Protein AF-A0A5E6N361-F1 (afdb_monomer_lite)

Radius of gyration: 13.25 Å; chains: 1; bounding box: 31×31×33 Å

Structure (mmCIF, N/CA/C/O backbone):
data_AF-A0A5E6N361-F1
#
_entry.id   AF-A0A5E6N361-F1
#
loop_
_atom_site.group_PDB
_atom_site.id
_atom_site.type_symbol
_atom_site.label_atom_id
_atom_site.label_alt_id
_atom_site.label_comp_id
_atom_site.label_asym_id
_atom_site.label_entity_id
_atom_site.label_seq_id
_atom_site.pdbx_PDB_ins_code
_atom_site.Cartn_x
_atom_site.Cartn_y
_atom_site.Cartn_z
_atom_site.occupancy
_atom_site.B_iso_or_equiv
_atom_site.auth_seq_id
_atom_site.auth_comp_id
_atom_site.auth_asym_id
_atom_site.auth_atom_id
_atom_site.pdbx_PDB_model_num
ATOM 1 N N . MET A 1 1 ? 1.665 -1.697 3.582 1.00 91.56 1 MET A N 1
ATOM 2 C CA . MET A 1 1 ? 3.143 -1.755 3.638 1.00 91.56 1 MET A CA 1
ATOM 3 C C . MET A 1 1 ? 3.666 -0.724 4.630 1.00 91.56 1 MET A C 1
ATOM 5 O O . MET A 1 1 ? 2.922 0.195 4.956 1.00 91.56 1 MET A O 1
ATOM 9 N N . ARG A 1 2 ? 4.905 -0.855 5.111 1.00 94.00 2 ARG A N 1
ATOM 10 C CA . ARG A 1 2 ? 5.614 0.182 5.886 1.00 94.00 2 ARG A CA 1
ATOM 11 C C . ARG A 1 2 ? 6.417 1.090 4.948 1.00 94.00 2 ARG A C 1
ATOM 13 O O . ARG A 1 2 ? 6.792 0.661 3.862 1.00 94.00 2 ARG A O 1
ATOM 20 N N . GLN A 1 3 ? 6.767 2.302 5.387 1.00 93.81 3 GLN A N 1
ATOM 21 C CA . GLN A 1 3 ? 7.615 3.219 4.604 1.00 93.81 3 GLN A CA 1
ATOM 22 C C . GLN A 1 3 ? 8.986 2.606 4.261 1.00 93.81 3 GLN A C 1
ATOM 24 O O . GLN A 1 3 ? 9.489 2.778 3.155 1.00 93.81 3 GLN A O 1
ATOM 29 N N . SER A 1 4 ? 9.571 1.835 5.182 1.00 95.19 4 SER A N 1
ATOM 30 C CA . SER A 1 4 ? 10.824 1.104 4.950 1.00 95.19 4 SER A CA 1
ATOM 31 C C . SER A 1 4 ? 10.732 0.103 3.800 1.00 95.19 4 SER A C 1
ATOM 33 O O . SER A 1 4 ? 11.736 -0.160 3.148 1.00 95.19 4 SER A O 1
ATOM 35 N N . ASP A 1 5 ? 9.542 -0.441 3.528 1.00 95.94 5 ASP A N 1
ATOM 36 C CA . ASP A 1 5 ? 9.361 -1.456 2.491 1.00 95.94 5 ASP A CA 1
ATOM 37 C C . ASP A 1 5 ? 9.478 -0.865 1.078 1.00 95.94 5 ASP A C 1
ATOM 39 O O . ASP A 1 5 ? 9.661 -1.621 0.124 1.00 95.94 5 ASP A O 1
ATOM 43 N N . ILE A 1 6 ? 9.378 0.459 0.938 1.00 95.75 6 ILE A N 1
ATOM 44 C CA . ILE A 1 6 ? 9.397 1.170 -0.348 1.00 95.75 6 ILE A CA 1
ATOM 45 C C . ILE A 1 6 ? 10.523 2.198 -0.472 1.00 95.75 6 ILE A C 1
ATOM 47 O O . ILE A 1 6 ? 10.625 2.886 -1.485 1.00 95.75 6 ILE A O 1
ATOM 51 N N . LYS A 1 7 ? 11.376 2.327 0.548 1.00 96.06 7 LYS A N 1
ATOM 52 C CA . LYS A 1 7 ? 12.480 3.287 0.530 1.00 96.06 7 LYS A CA 1
ATOM 53 C C . LYS A 1 7 ? 13.423 2.980 -0.640 1.00 96.06 7 LYS A C 1
ATOM 55 O O . LYS A 1 7 ? 13.956 1.880 -0.725 1.00 96.06 7 LYS A O 1
ATOM 60 N N . GLY A 1 8 ? 13.641 3.972 -1.505 1.00 96.62 8 GLY A N 1
ATOM 61 C CA . GLY A 1 8 ? 14.519 3.855 -2.674 1.00 96.62 8 GLY A CA 1
ATOM 62 C C . GLY A 1 8 ? 13.923 3.084 -3.855 1.00 96.62 8 GLY A C 1
ATOM 63 O O . GLY A 1 8 ? 14.622 2.898 -4.844 1.00 96.62 8 GLY A O 1
ATOM 64 N N . LEU A 1 9 ? 12.661 2.648 -3.772 1.00 97.62 9 LEU A N 1
ATOM 65 C CA . LEU A 1 9 ? 11.973 2.019 -4.896 1.00 97.62 9 LEU A CA 1
ATOM 66 C C . LEU A 1 9 ? 11.340 3.073 -5.803 1.00 97.62 9 LEU A C 1
ATOM 68 O O . LEU A 1 9 ? 10.780 4.065 -5.331 1.00 97.62 9 LEU A O 1
ATOM 72 N N . THR A 1 10 ? 11.381 2.826 -7.108 1.00 97.88 10 THR A N 1
ATOM 73 C CA . THR A 1 10 ? 10.599 3.594 -8.081 1.00 97.88 10 THR A CA 1
ATOM 74 C C . THR A 1 10 ? 9.112 3.237 -7.975 1.00 97.88 10 THR A C 1
ATOM 76 O O . THR A 1 10 ? 8.774 2.153 -7.490 1.00 97.88 10 THR A O 1
ATOM 79 N N . PRO A 1 11 ? 8.195 4.087 -8.477 1.00 97.88 11 PRO A N 1
ATOM 80 C CA . PRO A 1 11 ? 6.776 3.750 -8.532 1.00 97.88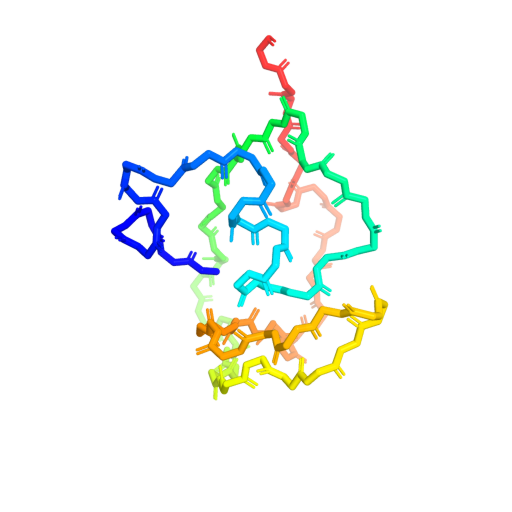 11 PRO A CA 1
ATOM 81 C C . PRO A 1 11 ? 6.495 2.401 -9.198 1.00 97.88 11 PRO A C 1
ATOM 83 O O . PRO A 1 11 ? 5.708 1.627 -8.664 1.00 97.88 11 PRO A O 1
ATOM 86 N N . GLN A 1 12 ? 7.189 2.079 -10.297 1.00 98.25 12 GLN A N 1
ATOM 87 C CA . GLN A 1 12 ? 7.063 0.786 -10.975 1.00 98.25 12 GLN A CA 1
ATOM 88 C C . GLN A 1 12 ? 7.465 -0.379 -10.060 1.00 98.25 12 GLN A C 1
ATOM 90 O O . GLN A 1 12 ? 6.717 -1.337 -9.918 1.00 98.25 12 GLN A O 1
ATOM 95 N N . GLN A 1 13 ? 8.592 -0.264 -9.355 1.00 98.19 13 GLN A N 1
ATOM 96 C CA . GLN A 1 13 ? 9.044 -1.300 -8.422 1.00 98.19 13 GLN A CA 1
ATOM 97 C C . GLN A 1 13 ? 8.103 -1.467 -7.224 1.00 98.19 13 GLN A C 1
ATOM 99 O O . GLN A 1 13 ? 7.944 -2.576 -6.715 1.00 98.19 13 GLN A O 1
ATOM 104 N N . ILE A 1 14 ? 7.472 -0.386 -6.753 1.00 98.12 14 ILE A N 1
ATOM 105 C CA . ILE A 1 14 ? 6.417 -0.466 -5.732 1.00 98.12 14 ILE A CA 1
ATOM 106 C C . ILE A 1 14 ? 5.221 -1.233 -6.299 1.00 98.12 14 ILE A C 1
ATOM 108 O O . ILE A 1 14 ? 4.717 -2.150 -5.653 1.00 98.12 14 ILE A O 1
ATOM 112 N N . ALA A 1 15 ? 4.801 -0.884 -7.512 1.00 98.25 15 ALA A N 1
ATOM 113 C CA . ALA A 1 15 ? 3.745 -1.564 -8.242 1.00 98.25 15 ALA A CA 1
ATOM 114 C C . ALA A 1 15 ? 3.999 -3.079 -8.331 1.00 98.25 15 ALA A C 1
ATOM 116 O O . ALA A 1 15 ? 3.137 -3.859 -7.925 1.00 98.25 15 ALA A O 1
ATOM 117 N N . ASP A 1 16 ? 5.198 -3.480 -8.755 1.00 98.44 16 ASP A N 1
ATOM 118 C CA . ASP A 1 16 ? 5.590 -4.883 -8.921 1.00 98.44 16 ASP A CA 1
ATOM 119 C C . ASP A 1 16 ? 5.665 -5.625 -7.576 1.00 98.44 16 ASP A C 1
ATOM 121 O O . ASP A 1 16 ? 5.106 -6.712 -7.419 1.00 98.44 16 ASP A O 1
ATOM 125 N N . LYS A 1 17 ? 6.299 -5.011 -6.566 1.00 98.12 17 LYS A N 1
ATOM 126 C CA . LYS A 1 17 ? 6.487 -5.593 -5.223 1.00 98.12 17 LYS A CA 1
ATOM 127 C C . LYS A 1 17 ? 5.173 -5.810 -4.475 1.00 98.12 17 LYS A C 1
ATOM 129 O O . LYS A 1 17 ? 5.081 -6.704 -3.631 1.00 98.12 17 LYS A O 1
ATOM 134 N N . PHE A 1 18 ? 4.173 -4.974 -4.735 1.00 97.94 18 PHE A N 1
ATOM 135 C CA . PHE A 1 18 ? 2.871 -5.033 -4.072 1.00 97.94 18 PHE A CA 1
ATOM 136 C C . PHE A 1 18 ? 1.740 -5.478 -4.998 1.00 97.94 18 PHE A C 1
ATOM 138 O O . PHE A 1 18 ? 0.587 -5.371 -4.589 1.00 97.94 18 PHE A O 1
ATOM 145 N N . ALA A 1 19 ? 2.070 -5.992 -6.190 1.00 98.31 19 ALA A N 1
ATOM 146 C CA . ALA A 1 19 ? 1.119 -6.461 -7.196 1.00 98.31 19 ALA A CA 1
ATOM 147 C C . ALA A 1 19 ? -0.091 -5.518 -7.332 1.00 98.31 19 ALA A C 1
ATOM 149 O O . ALA A 1 19 ? -1.245 -5.919 -7.188 1.00 98.31 19 ALA A O 1
ATOM 150 N N . LEU A 1 20 ? 0.192 -4.222 -7.506 1.00 97.38 20 LEU A N 1
ATOM 151 C CA . LEU A 1 20 ? -0.848 -3.208 -7.689 1.00 97.38 20 LEU A CA 1
ATOM 152 C C . LEU A 1 20 ? -1.428 -3.334 -9.103 1.00 97.38 20 LEU A C 1
ATOM 154 O O . LEU A 1 20 ? -0.738 -3.802 -9.998 1.00 97.38 20 LEU A O 1
ATOM 158 N N . GLU A 1 21 ? -2.654 -2.884 -9.340 1.00 97.75 21 GLU A N 1
ATOM 159 C CA . GLU A 1 21 ? -3.223 -2.862 -10.698 1.00 97.75 21 GLU A CA 1
ATOM 160 C C . GLU A 1 21 ? -2.555 -1.780 -11.563 1.00 97.75 21 GLU A C 1
ATOM 162 O O . GLU A 1 21 ? -2.128 -2.016 -12.688 1.00 97.75 21 GLU A O 1
ATOM 167 N N . ASN A 1 22 ? -2.375 -0.589 -10.987 1.00 97.81 22 ASN A N 1
ATOM 168 C CA . ASN A 1 22 ? -1.803 0.575 -11.658 1.00 97.81 22 ASN A CA 1
ATOM 169 C C . ASN A 1 22 ? -0.435 0.943 -11.073 1.00 97.81 22 ASN A C 1
ATOM 171 O O . ASN A 1 22 ? -0.047 0.473 -10.000 1.00 97.81 22 ASN A O 1
ATOM 175 N N . VAL A 1 23 ? 0.329 1.771 -11.789 1.00 97.88 23 VAL A N 1
ATOM 176 C CA . VAL A 1 23 ? 1.543 2.389 -11.234 1.00 97.88 23 VAL A CA 1
ATOM 177 C C . VAL A 1 23 ? 1.112 3.501 -10.269 1.00 97.88 23 VAL A C 1
ATOM 179 O O . VAL A 1 23 ? 0.345 4.377 -10.672 1.00 97.88 23 VAL A O 1
ATOM 182 N N . PRO A 1 24 ? 1.553 3.484 -8.998 1.00 96.12 24 PRO A N 1
ATOM 183 C CA . PRO A 1 24 ? 1.118 4.471 -8.019 1.00 96.12 24 PRO A CA 1
ATOM 184 C C . PRO A 1 24 ? 1.668 5.863 -8.353 1.00 96.12 24 PRO A C 1
ATOM 186 O O . PRO A 1 24 ? 2.860 6.026 -8.603 1.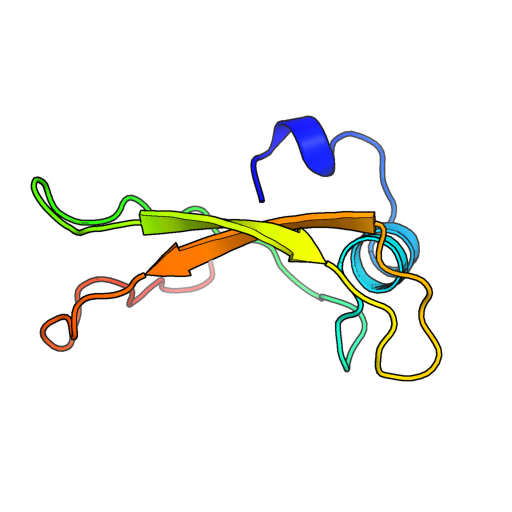00 96.12 24 PRO A O 1
ATOM 189 N N . THR A 1 25 ? 0.810 6.879 -8.297 1.00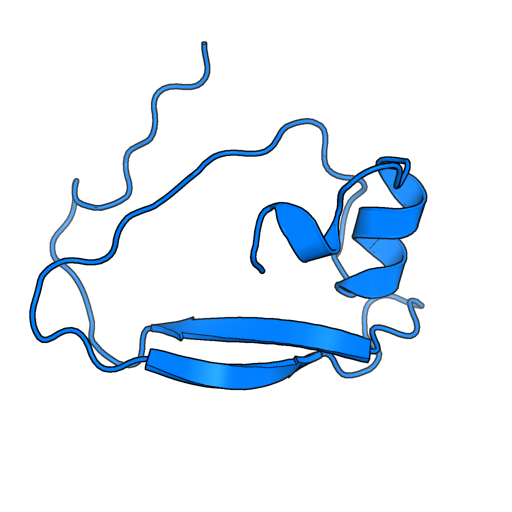 96.06 25 THR A N 1
ATOM 190 C CA . THR A 1 25 ? 1.182 8.296 -8.485 1.00 96.06 25 THR A CA 1
ATOM 191 C C . THR A 1 25 ? 1.408 9.036 -7.168 1.00 96.06 25 THR A C 1
ATOM 193 O O . THR A 1 25 ? 1.943 10.140 -7.160 1.00 96.06 25 THR A O 1
ATOM 196 N N . GLY A 1 26 ? 1.029 8.426 -6.045 1.00 91.25 26 GLY A N 1
ATOM 197 C CA . GLY A 1 26 ? 1.158 9.005 -4.717 1.00 91.25 26 GLY A CA 1
ATOM 198 C C . GLY A 1 26 ? 1.199 7.934 -3.636 1.00 91.25 26 GLY A C 1
ATOM 199 O O . GLY A 1 26 ? 0.828 6.779 -3.851 1.00 91.25 26 GLY A O 1
ATOM 200 N N . ILE A 1 27 ? 1.678 8.330 -2.460 1.00 90.62 27 ILE A N 1
ATOM 201 C CA . ILE A 1 27 ? 1.741 7.492 -1.264 1.00 90.62 27 ILE A CA 1
ATOM 202 C C . ILE A 1 27 ? 1.188 8.312 -0.109 1.00 90.62 27 ILE A C 1
ATOM 204 O O . ILE A 1 27 ? 1.523 9.482 0.052 1.00 90.62 27 ILE A O 1
ATOM 208 N N . THR A 1 28 ? 0.382 7.671 0.726 1.00 89.44 28 THR A N 1
ATOM 209 C CA . THR A 1 28 ? -0.153 8.272 1.941 1.00 89.44 28 THR A CA 1
ATOM 210 C C . THR A 1 28 ? 0.106 7.371 3.141 1.00 89.44 28 THR A C 1
ATOM 212 O O . THR A 1 28 ? 0.293 6.158 3.001 1.00 89.44 28 THR A O 1
ATOM 215 N N . SER A 1 29 ? 0.146 7.971 4.325 1.00 88.38 29 SER A N 1
ATOM 216 C CA . SER A 1 29 ? 0.298 7.249 5.585 1.00 88.38 29 SER A CA 1
ATOM 217 C C . SER A 1 29 ? -1.034 7.214 6.313 1.00 88.38 29 SER A C 1
ATOM 219 O O . SER A 1 29 ? -1.649 8.250 6.536 1.00 88.38 29 SER A O 1
ATOM 221 N N . ILE A 1 30 ? -1.450 6.020 6.729 1.00 87.88 30 ILE A N 1
ATOM 222 C CA . ILE A 1 30 ? -2.642 5.826 7.553 1.00 87.88 30 ILE A CA 1
ATOM 223 C C . ILE A 1 30 ? -2.258 5.260 8.917 1.00 87.88 30 ILE A C 1
ATOM 225 O O . ILE A 1 30 ? -1.344 4.439 9.036 1.00 87.88 30 ILE A O 1
ATOM 229 N N . LYS A 1 31 ? -2.988 5.675 9.952 1.00 89.12 31 LYS A N 1
ATOM 230 C CA . LYS A 1 31 ? -2.909 5.094 11.292 1.00 89.12 31 LYS A CA 1
ATOM 231 C C . LYS A 1 31 ? -4.285 4.533 11.654 1.00 89.12 31 LYS A C 1
ATOM 233 O O . LYS A 1 31 ? -5.178 5.321 11.953 1.00 89.12 31 LYS A O 1
ATOM 238 N N . PRO A 1 32 ? -4.475 3.203 11.625 1.00 89.88 32 PRO A N 1
ATOM 239 C CA . PRO A 1 32 ? -5.741 2.602 12.022 1.00 89.88 32 PRO A CA 1
ATOM 240 C C . PRO A 1 32 ? -6.111 2.971 13.471 1.00 89.88 32 PRO A C 1
ATOM 242 O O . PRO A 1 32 ? -5.209 3.098 14.311 1.00 89.88 32 PRO A O 1
ATOM 245 N N . PRO A 1 33 ? -7.410 3.122 13.788 1.00 91.69 33 PRO A N 1
ATOM 246 C CA . PRO A 1 33 ? -7.875 3.319 15.157 1.00 91.69 33 PRO A CA 1
ATOM 247 C C . PRO A 1 33 ? -7.377 2.231 16.118 1.00 91.69 33 PRO A C 1
ATOM 249 O O . PRO A 1 33 ? -7.087 1.094 15.734 1.00 91.69 33 PRO A O 1
ATOM 252 N N . LYS A 1 34 ? -7.285 2.572 17.407 1.00 93.00 34 LYS A N 1
ATOM 253 C CA . LYS A 1 34 ? -6.873 1.615 18.441 1.00 93.00 34 LYS A CA 1
ATOM 254 C C . LYS A 1 34 ? -7.870 0.452 18.502 1.00 93.00 34 LYS A C 1
ATOM 256 O O . LYS A 1 34 ? -9.073 0.673 18.524 1.00 93.00 34 LYS A O 1
ATOM 261 N N . GLY A 1 35 ? -7.353 -0.773 18.589 1.00 94.00 35 GLY A N 1
ATOM 262 C CA . GLY A 1 35 ? -8.163 -1.987 18.732 1.00 94.00 35 GLY A CA 1
ATOM 263 C C . GLY A 1 35 ? -8.579 -2.644 17.414 1.00 94.00 35 GLY A C 1
ATOM 264 O O . GLY A 1 35 ? -9.059 -3.772 17.458 1.00 94.00 35 GLY A O 1
ATOM 265 N N . VAL A 1 36 ? -8.336 -2.001 16.264 1.00 94.88 36 VAL A N 1
ATOM 266 C CA . VAL A 1 36 ? -8.606 -2.596 14.948 1.00 94.88 36 VAL A CA 1
ATOM 267 C C . VAL A 1 36 ? -7.729 -3.821 14.729 1.00 94.88 36 VAL A C 1
ATOM 269 O O . VAL A 1 36 ? -6.500 -3.764 14.858 1.00 94.88 36 VAL A O 1
ATOM 272 N N . LYS A 1 37 ? -8.359 -4.933 14.360 1.00 96.44 37 LYS A N 1
ATOM 273 C CA . LYS A 1 37 ? -7.675 -6.176 14.019 1.00 96.44 37 LYS A CA 1
ATOM 274 C C . LYS A 1 37 ? -7.031 -6.054 12.644 1.00 96.44 37 LYS A C 1
ATOM 276 O O . LYS A 1 37 ? -7.681 -5.721 11.653 1.00 96.44 37 LYS A O 1
ATOM 281 N N . ILE A 1 38 ? -5.742 -6.377 12.584 1.00 95.81 38 ILE A N 1
ATOM 282 C CA . ILE A 1 38 ? -4.944 -6.335 11.358 1.00 95.81 38 ILE A CA 1
ATOM 283 C C . ILE A 1 38 ? -4.407 -7.731 11.069 1.00 95.81 38 ILE A C 1
ATOM 285 O O . ILE A 1 38 ? -3.758 -8.344 11.917 1.00 95.81 38 ILE A O 1
ATOM 289 N N . ARG A 1 39 ? -4.624 -8.213 9.845 1.00 96.88 39 ARG A N 1
ATOM 290 C CA . ARG A 1 39 ? -3.959 -9.404 9.313 1.00 96.88 39 ARG A CA 1
ATOM 291 C C . ARG A 1 39 ? -2.767 -8.986 8.468 1.00 96.88 39 ARG A C 1
ATOM 293 O O . ARG A 1 39 ? -2.896 -8.135 7.595 1.00 96.88 39 ARG A O 1
ATOM 300 N N . THR A 1 40 ? -1.620 -9.609 8.710 1.00 97.00 40 THR A N 1
ATOM 301 C CA . THR A 1 40 ? -0.403 -9.393 7.918 1.00 97.00 40 THR A CA 1
ATOM 302 C C . THR A 1 40 ? -0.125 -10.627 7.074 1.00 97.00 40 THR A C 1
ATOM 304 O O . THR A 1 40 ? -0.325 -11.746 7.542 1.00 97.00 40 THR A O 1
ATOM 307 N N . GLY A 1 41 ? 0.347 -10.434 5.846 1.00 97.38 41 GLY A N 1
ATOM 308 C CA . GLY A 1 41 ? 0.709 -11.535 4.960 1.00 97.38 41 GLY A CA 1
ATOM 309 C C . GLY A 1 41 ? 1.631 -11.094 3.834 1.00 97.38 41 GLY A C 1
ATOM 310 O O . GLY A 1 41 ? 1.905 -9.903 3.663 1.00 97.38 41 GLY A O 1
ATOM 311 N N . LYS A 1 42 ? 2.109 -12.067 3.062 1.00 98.25 42 LYS A N 1
ATOM 312 C CA . LYS A 1 42 ? 2.805 -11.805 1.805 1.00 98.25 42 LYS A CA 1
ATOM 313 C C . LYS A 1 42 ? 1.793 -11.507 0.702 1.00 98.25 42 LYS A C 1
ATOM 315 O O . LYS A 1 42 ? 0.685 -12.041 0.713 1.00 98.25 42 LYS A O 1
ATOM 320 N N . VAL A 1 43 ? 2.154 -10.591 -0.187 1.00 98.12 43 VAL A N 1
ATOM 321 C CA . VAL A 1 43 ? 1.400 -10.308 -1.408 1.00 98.12 43 VAL A CA 1
ATOM 322 C C . VAL A 1 43 ? 1.693 -11.423 -2.405 1.00 98.12 43 VAL A C 1
ATOM 324 O O . VAL A 1 43 ? 2.862 -11.725 -2.639 1.00 98.12 43 VAL A O 1
ATOM 327 N N . ASN A 1 44 ? 0.641 -12.028 -2.949 1.00 98.19 44 ASN A N 1
ATOM 328 C CA . ASN A 1 44 ? 0.742 -13.017 -4.019 1.00 98.19 44 ASN A CA 1
ATOM 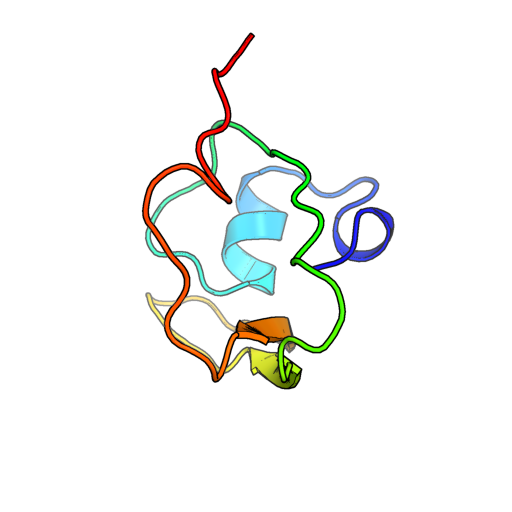329 C C . ASN A 1 44 ? 0.936 -12.329 -5.374 1.00 98.19 44 ASN A C 1
ATOM 331 O O . ASN A 1 44 ? 0.792 -11.111 -5.483 1.00 98.19 44 ASN A O 1
ATOM 335 N N . GLU A 1 45 ? 1.215 -13.122 -6.403 1.00 98.19 45 GLU A N 1
ATOM 336 C CA . GLU A 1 45 ? 1.170 -12.640 -7.778 1.00 98.19 45 GLU A CA 1
ATOM 337 C C . GLU A 1 45 ? -0.242 -12.171 -8.161 1.00 98.19 45 GLU A C 1
ATOM 339 O O . GLU A 1 45 ? -1.243 -12.784 -7.775 1.00 98.19 45 GLU A O 1
ATOM 344 N N . ASN A 1 46 ? -0.318 -11.050 -8.879 1.00 98.06 46 ASN A N 1
ATOM 345 C CA . ASN A 1 46 ? -1.550 -10.512 -9.455 1.00 98.06 46 ASN A CA 1
ATOM 346 C C . ASN A 1 46 ? -1.220 -9.438 -10.505 1.00 98.06 46 ASN A C 1
ATOM 348 O O . ASN A 1 46 ? -0.150 -8.837 -10.431 1.00 98.06 46 ASN A O 1
ATOM 352 N N . PHE A 1 47 ? -2.133 -9.157 -11.441 1.00 97.75 47 PHE A N 1
ATOM 353 C CA . PHE A 1 47 ? -1.968 -8.119 -12.478 1.00 97.75 47 PHE A CA 1
ATOM 354 C C . PHE A 1 47 ? -0.624 -8.204 -13.230 1.00 97.75 47 PHE A C 1
ATOM 356 O O . PHE A 1 47 ? 0.057 -7.195 -13.409 1.00 97.75 47 PHE A O 1
ATOM 363 N N . ASP A 1 48 ? -0.207 -9.424 -13.590 1.00 97.69 48 ASP A N 1
ATOM 364 C CA . ASP A 1 48 ? 1.084 -9.726 -14.234 1.00 97.69 48 ASP A CA 1
ATOM 365 C C . ASP A 1 48 ? 2.321 -9.256 -13.442 1.00 97.69 48 ASP A C 1
ATOM 367 O O . ASP A 1 48 ? 3.396 -9.011 -13.993 1.00 97.69 48 ASP A O 1
ATOM 371 N N . ARG A 1 49 ? 2.185 -9.134 -12.116 1.00 97.94 49 ARG A N 1
ATOM 372 C CA . ARG A 1 49 ? 3.239 -8.714 -11.187 1.00 97.94 49 ARG A CA 1
ATOM 373 C C . ARG A 1 49 ? 3.457 -9.776 -10.118 1.00 97.94 49 ARG A C 1
ATOM 375 O O . ARG A 1 49 ? 2.510 -10.352 -9.592 1.00 97.94 49 ARG A O 1
ATOM 382 N N . LEU A 1 50 ? 4.722 -9.996 -9.761 1.00 95.75 50 LEU A N 1
ATOM 383 C CA . LEU A 1 50 ? 5.147 -11.094 -8.881 1.00 95.75 50 LEU A CA 1
ATOM 384 C C . LEU A 1 50 ? 4.731 -10.918 -7.410 1.00 95.75 50 LEU A C 1
ATOM 386 O O . LEU A 1 50 ? 4.610 -11.902 -6.682 1.00 95.75 50 LEU A O 1
ATOM 390 N N . GLY A 1 51 ? 4.554 -9.681 -6.937 1.00 97.50 51 GLY A N 1
ATOM 391 C CA . GLY A 1 51 ? 4.267 -9.418 -5.528 1.00 97.50 51 GLY A CA 1
ATOM 392 C C . GLY A 1 51 ? 5.471 -9.676 -4.607 1.00 97.50 51 GLY A C 1
ATOM 393 O O . GLY A 1 51 ? 6.591 -9.234 -4.867 1.00 97.50 51 GLY A O 1
ATOM 394 N N . GLY A 1 52 ? 5.240 -10.343 -3.471 1.00 97.75 52 GLY A N 1
ATOM 395 C CA . GLY A 1 52 ? 6.264 -10.663 -2.459 1.00 97.75 52 GLY A CA 1
ATOM 396 C C . GLY A 1 52 ? 6.448 -9.613 -1.349 1.00 97.75 52 GLY A C 1
ATOM 397 O O . GLY A 1 52 ? 7.104 -9.871 -0.324 1.00 97.75 52 GLY A O 1
ATOM 398 N N . GLY A 1 53 ? 5.830 -8.440 -1.500 1.00 97.81 53 GLY A N 1
ATOM 399 C CA . GLY A 1 53 ? 5.721 -7.419 -0.463 1.00 97.81 53 GLY A CA 1
ATOM 400 C C . GLY A 1 53 ? 4.924 -7.886 0.761 1.00 97.81 53 GLY A C 1
ATOM 401 O O . GLY A 1 53 ? 4.236 -8.904 0.739 1.00 97.81 53 GLY A O 1
ATOM 402 N N . THR A 1 54 ? 5.021 -7.139 1.861 1.00 98.06 54 THR A N 1
ATOM 403 C CA . THR A 1 54 ? 4.214 -7.383 3.066 1.00 98.06 54 THR A CA 1
ATOM 404 C C . THR A 1 54 ? 2.965 -6.503 3.040 1.00 98.06 54 THR A C 1
ATOM 406 O O . THR A 1 54 ? 3.055 -5.270 3.107 1.00 98.06 54 THR A O 1
ATOM 409 N N . GLN A 1 55 ? 1.793 -7.130 2.976 1.00 97.00 55 GLN A N 1
ATOM 410 C CA . GLN A 1 55 ? 0.499 -6.454 3.043 1.00 97.00 55 GLN A CA 1
ATOM 411 C C . GLN A 1 55 ? -0.114 -6.520 4.439 1.00 97.00 55 GLN A C 1
ATOM 413 O O . GLN A 1 55 ? 0.143 -7.443 5.213 1.00 97.00 55 GLN A O 1
ATOM 418 N N . PHE A 1 56 ? -0.950 -5.523 4.725 1.00 95.69 56 PHE A N 1
ATOM 419 C CA . PHE A 1 56 ? -1.720 -5.407 5.955 1.00 95.69 56 PHE A CA 1
ATOM 420 C C . PHE A 1 56 ? -3.180 -5.200 5.570 1.00 95.69 56 PHE A C 1
ATOM 422 O O . PHE A 1 56 ? -3.500 -4.236 4.878 1.00 95.69 56 PHE A O 1
ATOM 429 N N . GLN A 1 57 ? -4.043 -6.104 6.008 1.00 94.94 57 GLN A N 1
ATOM 430 C CA . GLN A 1 57 ? -5.480 -6.036 5.798 1.00 94.94 57 GLN A CA 1
ATOM 431 C C . GLN A 1 57 ? -6.157 -5.682 7.116 1.00 94.94 57 GLN A C 1
ATOM 433 O O . GLN A 1 57 ? -5.916 -6.335 8.133 1.00 94.94 57 GLN A O 1
ATOM 438 N N . LEU A 1 58 ? -7.028 -4.678 7.088 1.00 94.31 58 LEU A N 1
ATOM 439 C CA . LEU A 1 58 ? -7.930 -4.394 8.199 1.00 94.31 58 LEU A CA 1
ATOM 440 C C . LEU A 1 58 ? -9.071 -5.409 8.158 1.00 94.31 58 LEU A C 1
ATOM 442 O O . LEU A 1 58 ? -9.677 -5.614 7.107 1.00 94.31 58 LEU A O 1
ATOM 446 N N . LEU A 1 59 ? -9.306 -6.091 9.276 1.00 95.44 59 LEU A N 1
ATOM 447 C CA . LEU A 1 59 ? -10.337 -7.128 9.372 1.00 95.44 59 LEU A CA 1
ATOM 448 C C . LEU A 1 59 ? -11.677 -6.580 9.860 1.00 95.44 59 LEU A C 1
ATOM 450 O O . LEU A 1 59 ? -12.707 -7.212 9.642 1.00 95.44 59 LEU A O 1
ATOM 454 N N . ASP A 1 60 ? -11.656 -5.417 10.505 1.00 94.25 60 ASP A N 1
ATOM 455 C CA . ASP A 1 60 ? -12.854 -4.767 11.008 1.00 94.25 60 ASP A CA 1
ATOM 456 C C . ASP A 1 60 ? -13.368 -3.744 9.993 1.00 94.25 60 ASP A C 1
ATOM 458 O O . ASP A 1 60 ? -12.596 -3.053 9.319 1.00 94.25 60 ASP A O 1
ATOM 462 N N . LYS A 1 61 ? -14.694 -3.625 9.905 1.00 89.56 61 LYS A N 1
ATOM 463 C CA . LYS A 1 61 ? -15.329 -2.516 9.196 1.00 89.56 61 LYS A CA 1
ATOM 464 C C . LYS A 1 61 ? -15.154 -1.252 10.033 1.00 89.56 61 LYS A C 1
ATOM 466 O O . LYS A 1 61 ? -15.469 -1.257 11.218 1.00 89.56 61 LYS A O 1
ATOM 471 N N . LEU A 1 62 ? -14.675 -0.185 9.404 1.00 88.94 62 LEU A N 1
ATOM 472 C CA . LEU A 1 62 ? -14.424 1.096 10.058 1.00 88.94 62 LEU A CA 1
ATOM 473 C C . LEU A 1 62 ? -15.434 2.152 9.603 1.00 88.94 62 LEU A C 1
ATOM 475 O O . LEU A 1 62 ? -15.931 2.100 8.473 1.00 88.94 62 LEU A O 1
ATOM 479 N N . ASP A 1 63 ? -15.738 3.093 10.494 1.00 88.00 63 ASP A N 1
ATOM 480 C CA . ASP A 1 63 ? -16.667 4.196 10.238 1.00 88.00 63 ASP A CA 1
ATOM 481 C C . ASP A 1 63 ? -16.122 5.147 9.175 1.00 88.00 63 ASP A C 1
ATOM 483 O O . ASP A 1 63 ? -14.920 5.374 9.106 1.00 88.00 63 ASP A O 1
ATOM 487 N N . LYS A 1 64 ? -16.995 5.745 8.355 1.00 83.31 64 LYS A N 1
ATOM 488 C CA . LYS A 1 64 ? -16.573 6.712 7.325 1.00 83.31 64 LYS A CA 1
ATOM 489 C C . LYS A 1 64 ? -15.727 7.843 7.933 1.00 83.31 64 LYS A C 1
ATOM 491 O O . LYS A 1 64 ? -15.998 8.279 9.047 1.00 83.31 64 LYS A O 1
ATOM 496 N N . GLY A 1 65 ? -14.73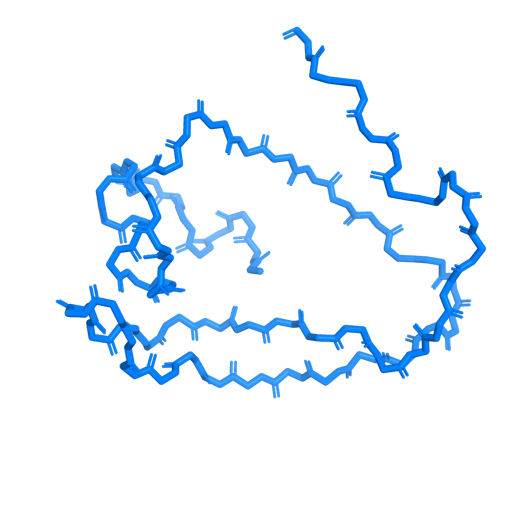0 8.330 7.190 1.00 82.19 65 GLY A N 1
ATOM 497 C CA . GLY A 1 65 ? -13.866 9.433 7.625 1.00 82.19 65 GLY A CA 1
ATOM 498 C C . GLY A 1 65 ? -12.530 9.015 8.237 1.00 82.19 65 GLY A C 1
ATOM 499 O O . GLY A 1 65 ? -11.612 9.826 8.302 1.00 82.19 65 GLY A O 1
ATOM 500 N N . TRP A 1 66 ? -12.370 7.759 8.665 1.00 84.44 66 TRP A N 1
ATOM 501 C CA . TRP A 1 66 ? -11.150 7.337 9.372 1.00 84.44 66 TRP A CA 1
ATOM 502 C C . TRP A 1 66 ? -9.891 7.314 8.485 1.00 84.44 66 TRP A C 1
ATOM 504 O O . TRP A 1 66 ? -8.778 7.481 8.983 1.00 84.44 66 TRP A O 1
ATOM 514 N N . SER A 1 67 ? -10.067 7.062 7.187 1.00 82.88 67 SER A N 1
ATOM 515 C CA . SER A 1 67 ? -9.000 6.952 6.186 1.00 82.88 67 SER A CA 1
ATOM 516 C C . SER A 1 67 ? -9.028 8.080 5.168 1.00 82.88 67 SER A C 1
ATOM 518 O O . SER A 1 67 ? -8.341 7.982 4.154 1.00 82.88 67 SER A O 1
ATOM 520 N N . ASP A 1 68 ? -9.851 9.104 5.387 1.00 75.81 68 ASP A N 1
ATOM 521 C CA . ASP A 1 68 ? -9.995 10.205 4.445 1.00 75.81 68 ASP A CA 1
ATOM 522 C C . ASP A 1 68 ? -8.720 11.049 4.520 1.00 75.81 68 ASP A C 1
ATOM 524 O O . ASP A 1 68 ? -8.498 11.831 5.442 1.00 75.81 68 ASP A O 1
ATOM 528 N N . VAL A 1 69 ? -7.829 10.815 3.564 1.00 69.50 69 VAL A N 1
ATOM 529 C CA . VAL A 1 69 ? -6.595 11.572 3.385 1.00 69.50 69 VAL A CA 1
ATOM 530 C C . VAL A 1 69 ? -6.805 12.543 2.243 1.00 69.50 69 VAL A C 1
ATOM 532 O O . VAL A 1 69 ? -6.976 12.129 1.099 1.00 69.50 69 VAL A O 1
ATOM 535 N N . THR A 1 70 ? -6.777 13.836 2.552 1.00 57.75 70 THR A N 1
ATOM 536 C CA . THR A 1 70 ? -6.680 14.884 1.538 1.00 57.75 70 THR A CA 1
ATOM 537 C C . THR A 1 70 ? -5.278 14.806 0.932 1.00 57.75 70 THR A C 1
ATOM 539 O O . THR A 1 70 ? -4.305 14.980 1.674 1.00 57.75 70 THR A O 1
ATOM 542 N N . PRO A 1 71 ? -5.128 14.499 -0.368 1.00 54.41 71 PRO A N 1
ATOM 543 C CA . PRO A 1 71 ? -3.839 14.638 -1.033 1.00 54.41 71 PRO A CA 1
ATOM 544 C C . PRO A 1 71 ? -3.397 16.104 -0.927 1.00 54.41 71 PRO A C 1
ATOM 546 O O . PRO A 1 71 ? -4.232 16.994 -1.090 1.00 54.41 71 PRO A O 1
ATOM 549 N N . LEU A 1 72 ? -2.122 16.339 -0.600 1.00 45.69 72 LEU A N 1
ATOM 550 C CA . LEU A 1 72 ? -1.520 17.676 -0.667 1.00 45.69 72 LEU A CA 1
ATOM 551 C C . LEU A 1 72 ? -1.494 18.186 -2.111 1.00 45.69 72 LEU A C 1
ATOM 553 O O . LEU A 1 72 ? -1.236 17.351 -3.010 1.00 45.69 72 LEU A O 1
#

Sequence (72 aa):
MRQSDIKGLTPQQIADKFALENVPTGITSIKPPKGVKIRTGKVNENFDRLGGGTQFQLLDKLDKGWSDVTPL

Secondary structure (DSSP, 8-state):
--GGGTTT--HHHHHHHTT-SS--S------PPTT--EEEEEPPPBTTB---SEEEEE-S---TTTT-----

pLDDT: mean 92.36, std 9.98, range [45.69, 98.44]

Foldseek 3Di:
DDPVLCVPHDLVRVCQQAVPLDRDPDDDDADDDPPFDKDWDFHDHHNNHGH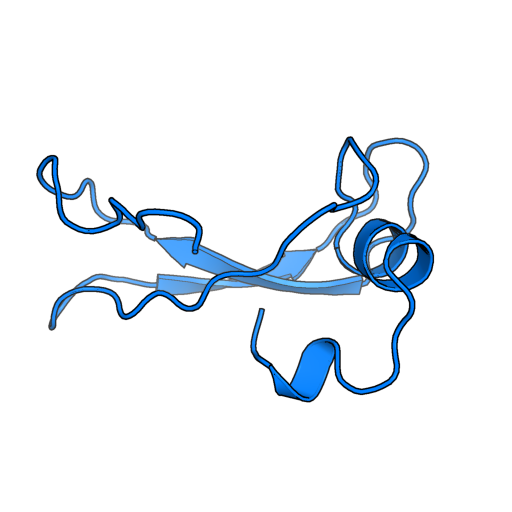RGIDIDGPDDDDPPRPDDDDD